Protein AF-A0AAV6Q6V3-F1 (afdb_monomer_lite)

Structure (mmCIF, N/CA/C/O backbone):
data_AF-A0AAV6Q6V3-F1
#
_entry.id   AF-A0AAV6Q6V3-F1
#
loop_
_atom_site.group_PDB
_atom_site.id
_atom_site.type_symbol
_atom_site.label_atom_id
_atom_site.label_alt_id
_atom_site.label_comp_id
_atom_site.label_asym_id
_atom_site.label_entity_id
_atom_site.label_seq_id
_atom_site.pdbx_PDB_ins_code
_atom_site.Cartn_x
_atom_site.Cartn_y
_atom_site.Cartn_z
_atom_site.occupancy
_atom_site.B_iso_or_equiv
_atom_site.auth_seq_id
_atom_site.auth_comp_id
_atom_site.auth_asym_id
_atom_site.auth_atom_id
_atom_site.pdbx_PDB_model_num
ATOM 1 N N . MET A 1 1 ? 15.486 7.461 -9.233 1.00 68.75 1 MET A N 1
ATOM 2 C CA . MET A 1 1 ? 14.212 6.735 -9.048 1.00 68.75 1 MET A CA 1
ATOM 3 C C . MET A 1 1 ? 13.181 7.738 -8.561 1.00 68.75 1 MET A C 1
ATOM 5 O O . MET A 1 1 ? 13.557 8.618 -7.793 1.00 68.75 1 MET A O 1
ATOM 9 N N . GLN A 1 2 ? 11.954 7.690 -9.081 1.00 90.69 2 GLN A N 1
ATOM 10 C CA . GLN A 1 2 ? 10.853 8.549 -8.628 1.00 90.69 2 GLN A CA 1
ATOM 11 C C . GLN A 1 2 ? 9.989 7.784 -7.625 1.00 90.69 2 GLN A C 1
ATOM 13 O O . GLN A 1 2 ? 9.925 6.559 -7.697 1.00 90.69 2 GLN A O 1
ATOM 18 N N . ILE A 1 3 ? 9.326 8.510 -6.724 1.00 96.38 3 ILE A N 1
ATOM 19 C CA . ILE A 1 3 ? 8.294 7.952 -5.847 1.00 96.38 3 ILE A CA 1
ATOM 20 C C . ILE A 1 3 ? 6.949 8.143 -6.543 1.00 96.38 3 ILE A C 1
ATOM 22 O O . ILE A 1 3 ? 6.584 9.265 -6.902 1.00 96.38 3 ILE A O 1
ATOM 26 N N . LEU A 1 4 ? 6.234 7.046 -6.772 1.00 97.31 4 LEU A N 1
ATOM 27 C CA . LEU A 1 4 ? 4.965 7.019 -7.492 1.00 97.31 4 LEU A CA 1
ATOM 28 C C . LEU A 1 4 ? 3.885 6.317 -6.670 1.00 97.31 4 LEU A C 1
ATOM 30 O O . LEU A 1 4 ? 4.168 5.512 -5.794 1.00 97.31 4 LEU A O 1
ATOM 34 N N . THR A 1 5 ? 2.623 6.566 -6.993 1.00 96.75 5 THR A N 1
ATOM 35 C CA . THR A 1 5 ? 1.510 5.826 -6.388 1.00 96.75 5 THR A CA 1
ATOM 36 C C . THR A 1 5 ? 1.180 4.604 -7.248 1.00 96.75 5 THR A C 1
ATOM 38 O O . THR A 1 5 ? 0.947 4.765 -8.454 1.00 96.75 5 THR A O 1
ATOM 41 N N . PRO A 1 6 ? 1.174 3.379 -6.687 1.00 95.75 6 PRO A N 1
ATOM 42 C CA . PRO A 1 6 ? 0.792 2.187 -7.435 1.00 95.75 6 PRO A CA 1
ATOM 43 C C . PRO A 1 6 ? -0.723 2.175 -7.679 1.00 95.75 6 PRO A C 1
ATOM 45 O O . PRO A 1 6 ? -1.478 2.932 -7.067 1.00 95.75 6 PRO A O 1
ATOM 48 N N . ARG A 1 7 ? -1.202 1.289 -8.558 1.00 95.12 7 ARG A N 1
ATOM 49 C CA . ARG A 1 7 ? -2.643 1.011 -8.629 1.00 95.12 7 ARG A CA 1
ATOM 50 C C . ARG A 1 7 ? -3.031 0.132 -7.450 1.00 95.12 7 ARG A C 1
ATOM 52 O O . ARG A 1 7 ? -2.417 -0.910 -7.226 1.00 95.12 7 ARG A O 1
ATOM 59 N N . VAL A 1 8 ? -4.055 0.557 -6.719 1.00 95.00 8 VAL A N 1
ATOM 60 C CA . VAL A 1 8 ? -4.559 -0.152 -5.545 1.00 95.00 8 VAL A CA 1
ATOM 61 C C . VAL A 1 8 ? -6.050 -0.390 -5.726 1.00 95.00 8 VAL A C 1
ATOM 63 O O . VAL A 1 8 ? -6.824 0.551 -5.892 1.00 95.00 8 VAL A O 1
ATOM 66 N N . TYR A 1 9 ? -6.444 -1.658 -5.706 1.00 94.44 9 TYR A N 1
ATOM 67 C CA . TYR A 1 9 ? -7.841 -2.076 -5.671 1.00 94.44 9 TYR A CA 1
ATOM 68 C C . TYR A 1 9 ? -8.228 -2.383 -4.233 1.00 94.44 9 TYR A C 1
ATOM 70 O O . TYR A 1 9 ? -7.414 -2.917 -3.479 1.00 94.44 9 TYR A O 1
ATOM 78 N N . TRP A 1 10 ? -9.470 -2.083 -3.866 1.00 93.94 10 TRP A N 1
ATOM 79 C CA . TRP A 1 10 ? -9.972 -2.350 -2.526 1.00 93.94 10 TRP A CA 1
ATOM 80 C C . TRP A 1 10 ? -11.349 -3.008 -2.559 1.00 93.94 10 TRP A C 1
ATOM 82 O O . TRP A 1 10 ? -12.129 -2.811 -3.494 1.00 93.94 10 TRP A O 1
ATOM 92 N N . ALA A 1 11 ? -11.633 -3.795 -1.527 1.00 93.38 11 ALA A N 1
ATOM 93 C CA . ALA A 1 11 ? -12.948 -4.351 -1.249 1.00 93.38 11 ALA A CA 1
ATOM 94 C C . ALA A 1 11 ? -13.121 -4.537 0.263 1.00 93.38 11 ALA A C 1
ATOM 96 O O . ALA A 1 11 ? -12.142 -4.727 0.984 1.00 93.38 11 ALA A O 1
ATOM 97 N N . GLN A 1 12 ? -14.365 -4.521 0.736 1.00 91.19 12 GLN A N 1
ATOM 98 C CA . GLN A 1 12 ? -14.700 -4.786 2.133 1.00 91.19 12 GLN A CA 1
ATOM 99 C C . GLN A 1 12 ? -15.755 -5.890 2.213 1.00 91.19 12 GLN A C 1
ATOM 101 O O . GLN A 1 12 ? -16.756 -5.852 1.493 1.00 91.19 12 GLN A O 1
ATOM 106 N N . ARG A 1 13 ? -15.537 -6.886 3.078 1.00 90.88 13 ARG A N 1
ATOM 107 C CA . ARG A 1 13 ? -16.478 -7.997 3.289 1.00 90.88 13 ARG A CA 1
ATOM 108 C C . ARG A 1 13 ? -16.293 -8.603 4.679 1.00 90.88 13 ARG A C 1
ATOM 110 O O . ARG A 1 13 ? -15.170 -8.733 5.133 1.00 90.88 13 ARG A O 1
ATOM 117 N N . HIS A 1 14 ? -17.392 -8.990 5.333 1.00 89.12 14 HIS A N 1
ATOM 118 C CA . HIS A 1 14 ? -17.398 -9.674 6.641 1.00 89.12 14 HIS A CA 1
ATOM 119 C C . HIS A 1 14 ? -16.529 -9.012 7.736 1.00 89.12 14 HIS A C 1
ATOM 121 O O . HIS A 1 14 ? -15.975 -9.705 8.579 1.00 89.12 14 HIS A O 1
ATOM 127 N N . GLY A 1 15 ? -16.419 -7.679 7.743 1.00 86.06 15 GLY A N 1
ATOM 128 C CA . GLY A 1 15 ? -15.605 -6.951 8.728 1.00 86.06 15 GLY A CA 1
ATOM 129 C C . GLY A 1 15 ? -14.116 -6.834 8.382 1.00 86.06 15 GLY A C 1
ATOM 130 O O . GLY A 1 15 ? -13.362 -6.273 9.166 1.00 86.06 15 GLY A O 1
ATOM 131 N N . GLU A 1 16 ? -13.699 -7.302 7.206 1.00 87.81 16 GLU A N 1
ATOM 132 C CA . GLU A 1 16 ? -12.318 -7.226 6.726 1.00 87.81 16 GLU A CA 1
ATOM 133 C C . GLU A 1 16 ? -12.202 -6.280 5.527 1.00 87.81 16 GLU A C 1
ATOM 135 O O . GLU A 1 16 ? -13.124 -6.167 4.708 1.00 87.81 16 GLU A O 1
ATOM 140 N N . ILE A 1 17 ? -11.047 -5.622 5.409 1.00 89.19 17 ILE A N 1
ATOM 141 C CA . ILE A 1 17 ? -10.680 -4.783 4.266 1.00 89.19 17 ILE A CA 1
ATOM 142 C C . ILE A 1 17 ? -9.542 -5.466 3.514 1.00 89.19 17 ILE A C 1
ATOM 144 O O . ILE A 1 17 ? -8.510 -5.800 4.088 1.00 89.19 17 ILE A O 1
ATOM 148 N N . TYR A 1 18 ? -9.726 -5.627 2.209 1.00 90.25 18 TYR A N 1
ATOM 149 C CA . TYR A 1 18 ? -8.761 -6.242 1.313 1.00 90.25 18 TYR A CA 1
ATOM 150 C C . TYR A 1 18 ? -8.185 -5.179 0.393 1.00 90.25 18 TYR A C 1
ATOM 152 O O . TYR A 1 18 ? -8.935 -4.497 -0.307 1.00 90.25 18 TYR A O 1
ATOM 160 N N . LEU A 1 19 ? -6.858 -5.068 0.362 1.00 92.19 19 LEU A N 1
ATOM 161 C CA . LEU A 1 19 ? -6.132 -4.207 -0.564 1.00 92.19 19 LEU A CA 1
ATOM 162 C C . LEU A 1 19 ? -5.293 -5.072 -1.501 1.00 92.19 19 LEU A C 1
ATOM 164 O O . LEU A 1 19 ? -4.504 -5.904 -1.056 1.00 92.19 19 LEU A O 1
ATOM 168 N N . ARG A 1 20 ? -5.438 -4.854 -2.808 1.00 91.88 20 ARG A N 1
ATOM 169 C CA . ARG A 1 20 ? -4.590 -5.463 -3.834 1.00 91.88 20 ARG A CA 1
ATOM 170 C C . ARG A 1 20 ? -3.772 -4.376 -4.508 1.00 91.88 20 ARG A C 1
ATOM 172 O O . ARG A 1 20 ? -4.317 -3.557 -5.246 1.00 91.88 20 ARG A O 1
ATOM 179 N N . VAL A 1 21 ? -2.465 -4.408 -4.279 1.00 93.19 21 VAL A N 1
ATOM 180 C CA . VAL A 1 21 ? -1.500 -3.509 -4.916 1.00 93.19 21 VAL A CA 1
ATOM 181 C C . VAL A 1 21 ? -0.974 -4.173 -6.187 1.00 93.19 21 VAL A C 1
ATOM 183 O O . VAL A 1 21 ? -0.422 -5.271 -6.132 1.00 93.19 21 VAL A O 1
ATOM 186 N N . GLU A 1 22 ? -1.151 -3.535 -7.343 1.00 92.75 22 GLU A N 1
ATOM 187 C CA . GLU A 1 22 ? -0.548 -4.009 -8.594 1.00 92.75 22 GLU A CA 1
ATOM 188 C C . GLU A 1 22 ? 0.909 -3.558 -8.691 1.00 92.75 22 GLU A C 1
ATOM 190 O O . GLU A 1 22 ? 1.208 -2.445 -9.134 1.00 92.75 22 GLU A O 1
ATOM 195 N N . LEU A 1 23 ? 1.813 -4.447 -8.283 1.00 93.31 23 LEU A N 1
ATOM 196 C CA . LEU A 1 23 ? 3.253 -4.254 -8.386 1.00 93.31 23 LEU A CA 1
ATOM 197 C C . LEU A 1 23 ? 3.941 -5.604 -8.634 1.00 93.31 23 LEU A C 1
ATOM 199 O O . LEU A 1 23 ? 3.801 -6.525 -7.831 1.00 93.31 23 LEU A O 1
ATOM 203 N N . SER A 1 24 ? 4.663 -5.733 -9.750 1.00 92.50 24 SER A N 1
ATOM 204 C CA . SER A 1 24 ? 5.451 -6.939 -10.057 1.00 92.50 24 SER A CA 1
ATOM 205 C C . SER A 1 24 ? 6.867 -6.816 -9.494 1.00 92.50 24 SER A C 1
ATOM 207 O O . SER A 1 24 ? 7.362 -5.704 -9.319 1.00 92.50 24 SER A O 1
ATOM 209 N N . ASP A 1 25 ? 7.509 -7.948 -9.196 1.00 91.00 25 ASP A N 1
ATOM 210 C CA . ASP A 1 25 ? 8.873 -8.010 -8.642 1.00 91.00 25 ASP A CA 1
ATOM 211 C C . ASP A 1 25 ? 9.089 -7.099 -7.422 1.00 91.00 25 ASP A C 1
ATOM 213 O O . ASP A 1 25 ? 10.132 -6.455 -7.279 1.00 91.00 25 ASP A O 1
ATOM 217 N N . ALA A 1 26 ? 8.079 -7.040 -6.546 1.00 92.38 26 ALA A N 1
ATOM 218 C CA . ALA A 1 26 ? 8.088 -6.189 -5.367 1.00 92.38 26 ALA A CA 1
ATOM 219 C C . ALA A 1 26 ? 9.223 -6.573 -4.398 1.00 92.38 26 ALA A C 1
ATOM 221 O O . ALA A 1 26 ? 9.359 -7.731 -3.996 1.00 92.38 26 ALA A O 1
ATOM 222 N N . LYS A 1 27 ? 10.024 -5.586 -4.000 1.00 93.25 27 LYS A N 1
ATOM 223 C CA . LYS A 1 27 ? 11.163 -5.694 -3.077 1.00 93.25 27 LYS A CA 1
ATOM 224 C C . LYS A 1 27 ? 11.081 -4.594 -2.029 1.00 93.25 27 LYS A C 1
ATOM 226 O O . LYS A 1 27 ? 10.410 -3.587 -2.242 1.00 93.25 27 LYS A O 1
ATOM 231 N N . ASN A 1 28 ? 11.814 -4.772 -0.929 1.00 94.62 28 ASN A N 1
ATOM 232 C CA . ASN A 1 28 ? 11.912 -3.781 0.148 1.00 94.62 28 ASN A CA 1
ATOM 233 C C . ASN A 1 28 ? 10.526 -3.313 0.620 1.00 94.62 28 ASN A C 1
ATOM 235 O O . ASN A 1 28 ? 10.262 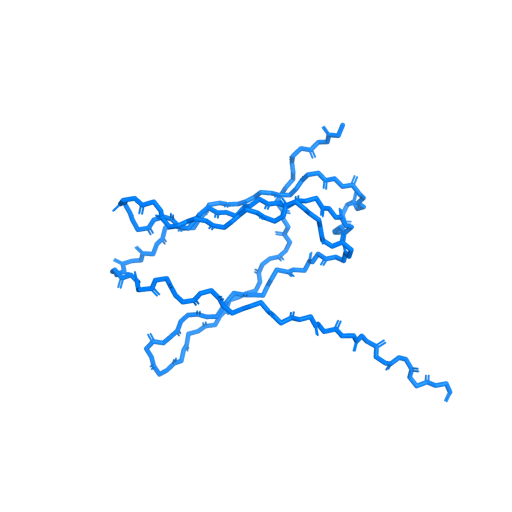-2.117 0.707 1.00 94.62 28 ASN A O 1
ATOM 239 N N . LEU A 1 29 ? 9.633 -4.284 0.832 1.00 93.31 29 LEU A N 1
ATOM 240 C CA . LEU A 1 29 ? 8.266 -4.038 1.255 1.00 93.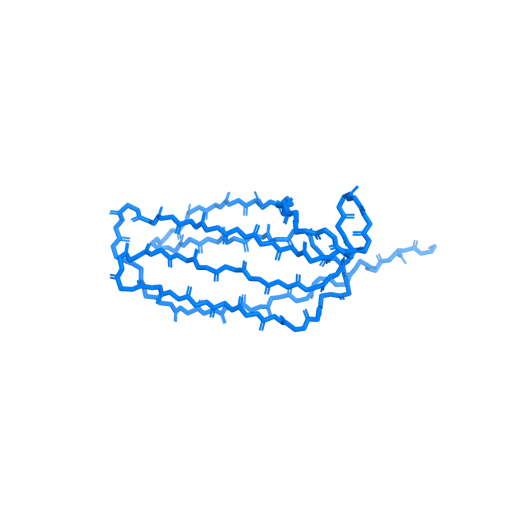31 29 LEU A CA 1
ATOM 241 C C . LEU A 1 29 ? 8.252 -3.551 2.705 1.00 93.31 29 LEU A C 1
ATOM 243 O O . LEU A 1 29 ? 8.731 -4.248 3.597 1.00 93.31 29 LEU A O 1
ATOM 247 N N . ASP A 1 30 ? 7.653 -2.390 2.914 1.00 94.44 30 ASP A N 1
ATOM 248 C CA . ASP A 1 30 ? 7.401 -1.794 4.217 1.00 94.44 30 ASP A CA 1
ATOM 249 C C . ASP A 1 30 ? 5.907 -1.473 4.320 1.00 94.44 30 ASP A C 1
ATOM 251 O O . ASP A 1 30 ? 5.353 -0.726 3.508 1.00 94.44 30 ASP A O 1
ATOM 255 N N . ILE A 1 31 ? 5.240 -2.110 5.280 1.00 92.56 31 ILE A N 1
ATOM 256 C CA . ILE A 1 31 ? 3.818 -1.926 5.557 1.00 92.56 31 ILE A CA 1
ATOM 257 C C . ILE A 1 31 ? 3.678 -1.685 7.054 1.00 92.56 31 ILE A C 1
ATOM 259 O O . ILE A 1 31 ? 4.010 -2.555 7.860 1.00 92.56 31 ILE A O 1
ATOM 263 N N . SER A 1 32 ? 3.143 -0.528 7.428 1.00 91.88 32 SER A N 1
ATOM 264 C CA . SER A 1 32 ? 2.916 -0.171 8.828 1.00 91.88 32 SER A CA 1
ATOM 265 C C . SER A 1 32 ? 1.560 0.496 9.023 1.00 91.88 32 SER A C 1
ATOM 267 O O . SER A 1 32 ? 1.097 1.263 8.181 1.00 91.88 32 SER A O 1
ATOM 269 N N . LEU A 1 33 ? 0.906 0.195 10.145 1.00 91.50 33 LEU A N 1
ATOM 270 C CA . LEU A 1 33 ? -0.282 0.913 10.596 1.00 91.50 33 LEU A CA 1
ATOM 271 C C . LEU A 1 33 ? 0.151 1.941 11.643 1.00 91.50 33 LEU A C 1
ATOM 273 O O . LEU A 1 33 ? 0.634 1.570 12.710 1.00 91.50 33 LEU A O 1
ATOM 277 N N . GLN A 1 34 ? 0.001 3.221 11.320 1.00 91.19 34 GLN A N 1
ATOM 278 C CA . GLN A 1 34 ? 0.346 4.329 12.210 1.00 91.19 34 GLN A CA 1
ATOM 279 C C . GLN A 1 34 ? -0.742 4.547 13.274 1.00 91.19 34 GLN A C 1
ATOM 281 O O . GLN A 1 34 ? -1.891 4.146 13.083 1.00 91.19 34 GLN A O 1
ATOM 286 N N . GLU A 1 35 ? -0.403 5.253 14.359 1.00 84.44 35 GLU A N 1
ATOM 287 C CA . GLU A 1 35 ? -1.286 5.510 15.517 1.00 84.44 35 GLU A CA 1
ATOM 288 C C . GLU A 1 35 ? -2.657 6.098 15.134 1.00 84.44 35 GLU A C 1
ATOM 290 O O . GLU A 1 35 ? -3.673 5.771 15.740 1.00 84.44 35 GLU A O 1
ATOM 295 N N . ASN A 1 36 ? -2.708 6.895 14.064 1.00 87.25 36 ASN A N 1
ATOM 296 C CA . ASN A 1 36 ? -3.929 7.536 13.571 1.00 87.25 36 ASN A CA 1
ATOM 297 C C . ASN A 1 36 ? -4.739 6.655 12.607 1.00 87.25 36 ASN A C 1
ATOM 299 O O . ASN A 1 36 ? -5.489 7.181 11.785 1.00 87.25 36 ASN A O 1
ATOM 303 N N . ASN A 1 37 ? -4.574 5.329 12.671 1.00 90.75 37 ASN A N 1
ATOM 304 C CA . ASN A 1 37 ? -5.274 4.375 11.809 1.00 90.75 37 ASN A CA 1
ATOM 305 C C . ASN A 1 37 ? -4.988 4.611 10.310 1.00 90.75 37 ASN A C 1
ATOM 307 O O . ASN A 1 37 ? -5.861 4.480 9.449 1.00 90.75 37 ASN A O 1
ATOM 311 N N . ILE A 1 38 ? -3.745 5.009 10.015 1.00 93.62 38 ILE A N 1
ATOM 312 C CA . ILE A 1 38 ? -3.251 5.271 8.662 1.00 93.62 38 ILE A CA 1
ATOM 313 C C . ILE A 1 38 ? -2.319 4.132 8.269 1.00 93.62 38 ILE A C 1
ATOM 315 O O . ILE A 1 38 ? -1.252 3.971 8.861 1.00 93.62 38 ILE A O 1
ATOM 319 N N . LEU A 1 39 ? -2.707 3.363 7.257 1.00 93.81 39 LEU A N 1
ATOM 320 C CA . LEU A 1 39 ? -1.826 2.403 6.610 1.00 93.81 39 LEU A CA 1
ATOM 321 C C . LEU A 1 39 ? -0.806 3.155 5.762 1.00 93.81 39 LEU A C 1
ATOM 323 O O . LEU A 1 39 ? -1.187 3.944 4.898 1.00 93.81 39 LEU A O 1
ATOM 327 N N . GLN A 1 40 ? 0.468 2.877 5.986 1.00 95.44 40 GLN A N 1
ATOM 328 C CA . GLN A 1 40 ? 1.569 3.289 5.133 1.00 95.44 40 GLN A CA 1
ATOM 329 C C . GLN A 1 40 ? 2.081 2.068 4.382 1.00 95.44 40 GLN A C 1
ATOM 331 O O . GLN A 1 40 ? 2.340 1.027 4.985 1.00 95.44 40 GLN A O 1
ATOM 336 N N . PHE A 1 41 ? 2.211 2.205 3.069 1.00 95.75 41 PHE A N 1
ATOM 337 C CA . PHE A 1 41 ? 2.792 1.197 2.194 1.00 95.75 41 PHE A CA 1
ATOM 338 C C . PHE A 1 41 ? 3.949 1.817 1.428 1.00 95.75 41 PHE A C 1
ATOM 340 O O . PHE A 1 41 ? 3.782 2.872 0.813 1.00 95.75 41 PHE A O 1
ATOM 347 N N . ARG A 1 42 ? 5.075 1.106 1.369 1.00 96.94 42 ARG A N 1
ATOM 348 C CA . ARG A 1 42 ? 6.196 1.420 0.490 1.00 96.94 42 ARG A CA 1
ATOM 349 C C . ARG A 1 42 ? 6.818 0.144 -0.069 1.00 96.94 42 ARG A C 1
ATOM 351 O O . ARG A 1 42 ? 6.979 -0.841 0.642 1.00 96.94 42 ARG A O 1
ATOM 358 N N . ALA A 1 43 ? 7.178 0.161 -1.345 1.00 96.25 43 ALA A N 1
ATOM 359 C CA . ALA A 1 43 ? 7.904 -0.930 -1.986 1.00 96.25 43 ALA A CA 1
ATOM 360 C C . ALA A 1 43 ? 8.662 -0.440 -3.223 1.00 96.25 43 ALA A C 1
ATOM 362 O O . ALA A 1 43 ? 8.354 0.604 -3.789 1.00 96.25 43 ALA A O 1
ATOM 363 N N . GLN A 1 44 ? 9.619 -1.235 -3.685 1.00 96.94 44 GLN A N 1
ATOM 364 C CA . GLN A 1 44 ? 10.237 -1.099 -5.003 1.00 96.94 44 GLN A CA 1
ATOM 365 C C . GLN A 1 44 ? 9.685 -2.166 -5.932 1.00 96.94 44 GLN A C 1
ATOM 367 O O . GLN A 1 44 ? 9.513 -3.298 -5.497 1.00 96.94 44 GLN A O 1
ATOM 372 N N . GLY A 1 45 ? 9.439 -1.853 -7.199 1.00 95.00 45 GLY A N 1
ATOM 373 C CA . GLY A 1 45 ? 9.011 -2.871 -8.160 1.00 95.00 45 GLY A CA 1
ATOM 374 C C . GLY A 1 45 ? 8.582 -2.295 -9.500 1.00 95.00 45 GLY A C 1
ATOM 375 O O . GLY A 1 45 ? 8.751 -1.104 -9.756 1.00 95.00 45 GLY A O 1
ATOM 376 N N . HIS A 1 46 ? 7.994 -3.147 -10.336 1.00 94.56 46 HIS A N 1
ATOM 377 C CA . HIS A 1 46 ? 7.509 -2.807 -11.667 1.00 94.56 46 HIS A CA 1
ATOM 378 C C . HIS A 1 46 ? 6.000 -2.545 -11.649 1.00 94.56 46 HIS A C 1
ATOM 380 O O . HIS A 1 46 ? 5.187 -3.473 -11.564 1.00 94.56 46 HIS A O 1
ATOM 386 N N . GLY A 1 47 ? 5.619 -1.269 -11.699 1.00 92.00 47 GLY A N 1
ATOM 387 C CA . GLY A 1 47 ? 4.219 -0.836 -11.757 1.00 92.00 47 GLY A CA 1
ATOM 388 C C . GLY A 1 47 ? 3.828 -0.314 -13.139 1.00 92.00 47 GLY A C 1
ATOM 389 O O . GLY A 1 47 ? 4.560 -0.458 -14.115 1.00 92.00 47 GLY A O 1
ATOM 390 N N . ALA A 1 48 ? 2.684 0.369 -13.232 1.00 90.50 48 ALA A N 1
ATOM 391 C CA . ALA A 1 48 ? 2.179 0.913 -14.502 1.00 90.50 48 ALA A CA 1
ATOM 392 C C . ALA A 1 48 ? 3.135 1.911 -15.190 1.00 90.50 48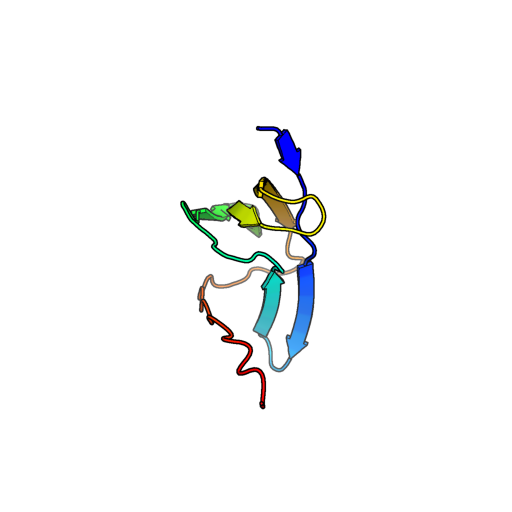 ALA A C 1
ATOM 394 O O . ALA A 1 48 ? 2.991 2.181 -16.380 1.00 90.50 48 ALA A O 1
ATOM 395 N N . LYS A 1 49 ? 4.090 2.475 -14.442 1.00 93.00 49 LYS A N 1
ATOM 396 C CA . LYS A 1 49 ? 5.123 3.394 -14.939 1.00 93.00 49 LYS A CA 1
ATOM 397 C C . LYS A 1 49 ? 6.528 2.771 -14.913 1.00 93.00 49 LYS A C 1
ATOM 399 O O . LYS A 1 49 ? 7.517 3.499 -14.908 1.00 93.00 49 LYS A O 1
ATOM 404 N N . GLY A 1 50 ? 6.620 1.441 -14.892 1.00 93.44 50 GLY A N 1
ATOM 405 C CA . GLY A 1 50 ? 7.879 0.700 -14.842 1.00 93.44 50 GLY A CA 1
ATOM 406 C C . GLY A 1 50 ? 8.518 0.670 -13.453 1.00 93.44 50 GLY A C 1
ATOM 407 O O . GLY A 1 50 ? 7.829 0.860 -12.442 1.00 93.44 50 GLY A O 1
ATOM 408 N N . ASP A 1 51 ? 9.831 0.436 -13.422 1.00 96.25 51 ASP A N 1
ATOM 409 C CA . ASP A 1 51 ? 10.613 0.223 -12.199 1.00 96.25 51 ASP A CA 1
ATOM 410 C C . ASP A 1 51 ? 10.823 1.527 -11.424 1.00 96.25 51 ASP A C 1
ATOM 412 O O . ASP A 1 51 ? 11.531 2.428 -11.877 1.00 96.25 51 ASP A O 1
ATOM 416 N N . ASN A 1 52 ? 10.194 1.637 -10.253 1.00 97.06 52 ASN A N 1
ATOM 417 C CA . ASN A 1 52 ? 10.257 2.821 -9.396 1.00 97.06 52 ASN A CA 1
ATOM 418 C C . ASN A 1 52 ? 10.075 2.453 -7.917 1.00 97.06 52 ASN A C 1
ATOM 420 O O . ASN A 1 52 ? 9.757 1.309 -7.575 1.00 97.06 52 ASN A O 1
ATOM 424 N N . ASP A 1 53 ? 10.238 3.455 -7.054 1.00 97.31 53 ASP A N 1
ATOM 425 C CA . ASP A 1 53 ? 9.733 3.397 -5.688 1.00 97.31 53 ASP A C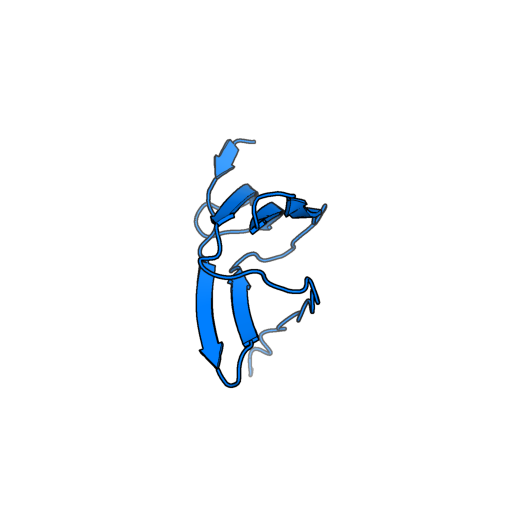A 1
ATOM 426 C C . ASP A 1 53 ? 8.225 3.697 -5.732 1.00 97.31 53 ASP A C 1
ATOM 428 O O . ASP A 1 53 ? 7.783 4.649 -6.383 1.00 97.31 53 ASP A O 1
ATOM 432 N N . TYR A 1 54 ? 7.428 2.889 -5.041 1.00 97.75 54 TYR A N 1
ATOM 433 C CA . TYR A 1 54 ? 5.981 3.026 -4.962 1.00 97.75 54 TYR A CA 1
ATOM 434 C C . TYR A 1 54 ? 5.531 3.211 -3.517 1.00 97.75 54 TYR A C 1
ATOM 436 O O . TYR A 1 54 ? 5.924 2.438 -2.646 1.00 97.75 54 TYR A O 1
ATOM 444 N N . GLU A 1 55 ? 4.689 4.213 -3.275 1.00 97.75 55 GLU A N 1
ATOM 445 C CA . GLU A 1 55 ? 4.217 4.589 -1.941 1.00 97.75 55 GLU A CA 1
ATOM 446 C C . GLU A 1 55 ? 2.751 5.043 -1.966 1.00 97.75 55 GLU A C 1
ATOM 448 O O . GLU A 1 55 ? 2.291 5.674 -2.927 1.00 97.75 55 GLU A O 1
ATOM 453 N N . PHE A 1 56 ? 2.012 4.723 -0.903 1.00 97.00 56 PHE A N 1
ATOM 454 C CA . PHE A 1 56 ? 0.723 5.347 -0.608 1.00 97.00 56 PHE A CA 1
ATOM 455 C C . PHE A 1 56 ? 0.415 5.330 0.893 1.00 97.00 56 PHE A C 1
ATOM 457 O O . PHE A 1 56 ? 0.880 4.460 1.632 1.00 97.00 56 PHE A O 1
ATOM 464 N N . SER A 1 57 ? -0.448 6.258 1.308 1.00 96.12 57 SER A N 1
ATOM 465 C CA . SER A 1 57 ? -1.057 6.279 2.637 1.00 96.12 57 SER A CA 1
ATOM 466 C C . SER A 1 57 ? -2.573 6.133 2.523 1.00 96.12 57 SER A C 1
ATOM 468 O O . SER A 1 57 ? -3.187 6.747 1.648 1.00 96.12 57 SER A O 1
ATOM 470 N N . LEU A 1 58 ? -3.193 5.362 3.415 1.00 94.88 58 LEU A N 1
ATOM 471 C CA . LEU A 1 58 ? -4.645 5.184 3.466 1.00 94.88 58 LEU A CA 1
ATOM 472 C C . LEU A 1 58 ? -5.145 5.309 4.906 1.00 94.88 58 LEU A C 1
ATOM 474 O O . LEU A 1 58 ? -4.797 4.493 5.752 1.00 94.88 58 LEU A O 1
ATOM 478 N N . ALA A 1 59 ? -5.974 6.316 5.178 1.00 94.00 59 ALA A N 1
ATOM 479 C CA . ALA A 1 59 ? -6.652 6.459 6.464 1.00 94.00 59 ALA A CA 1
ATOM 480 C C . ALA A 1 59 ? -7.932 5.614 6.484 1.00 94.00 59 ALA A C 1
ATOM 482 O O . ALA A 1 59 ? -8.777 5.753 5.596 1.00 94.00 59 ALA A O 1
ATOM 483 N N . PHE A 1 60 ? -8.090 4.760 7.493 1.00 91.69 60 PHE A N 1
ATOM 484 C CA . PHE A 1 60 ? -9.325 4.004 7.688 1.00 91.69 60 PHE A CA 1
ATOM 485 C C . PHE A 1 60 ? -10.312 4.784 8.560 1.00 91.69 60 PHE A C 1
ATOM 487 O O . PHE A 1 60 ? -9.926 5.437 9.531 1.00 91.69 60 PHE A O 1
ATOM 494 N N . LEU A 1 61 ? -11.600 4.681 8.222 1.00 91.00 61 LEU A N 1
ATOM 495 C CA . LEU A 1 61 ? -12.686 5.340 8.953 1.00 91.00 61 LEU A CA 1
ATOM 496 C C . LEU A 1 61 ? -12.832 4.812 10.389 1.00 91.00 61 LEU A C 1
ATOM 498 O O . LEU A 1 61 ? -13.049 5.588 11.313 1.00 91.00 61 LEU A O 1
ATOM 502 N N . GLU A 1 62 ? -12.705 3.497 10.561 1.00 89.56 62 GLU A N 1
ATOM 503 C CA . GLU A 1 62 ? -12.819 2.799 11.844 1.00 89.56 62 GLU A CA 1
ATOM 504 C C . GLU A 1 62 ? -11.515 2.060 12.164 1.00 89.56 62 GLU A C 1
ATOM 506 O O . GLU A 1 62 ? -10.837 1.630 11.222 1.00 89.56 62 GLU A O 1
ATOM 511 N N . PRO A 1 63 ? -11.142 1.899 13.451 1.00 87.38 63 PRO A N 1
ATOM 512 C CA . PRO A 1 63 ? -9.919 1.206 13.850 1.00 87.38 63 PRO A CA 1
ATOM 513 C C . PRO A 1 63 ? -9.806 -0.181 13.213 1.00 87.38 63 PRO A C 1
ATOM 515 O O . PRO A 1 63 ? -10.681 -1.026 13.405 1.00 87.38 63 PRO A O 1
ATOM 518 N N . VAL A 1 64 ? -8.711 -0.434 12.495 1.00 86.38 64 VAL A N 1
ATOM 519 C CA . VAL A 1 64 ? -8.419 -1.762 11.943 1.00 86.38 64 VAL A CA 1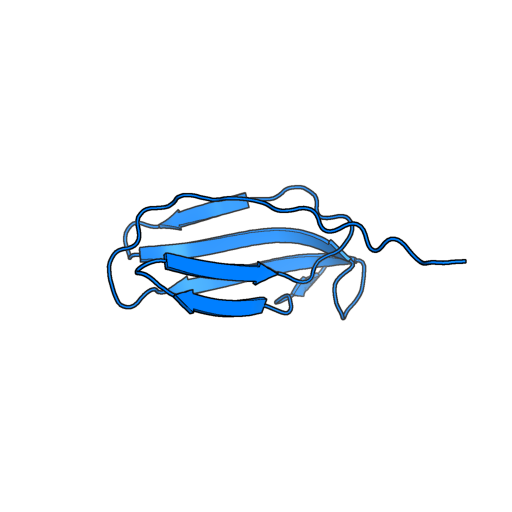
ATOM 520 C C . VAL A 1 64 ? -7.383 -2.481 12.798 1.00 86.38 64 VAL A C 1
ATOM 522 O O . VAL A 1 64 ? -6.476 -1.869 13.361 1.00 86.38 64 VAL A O 1
ATOM 525 N N . ARG A 1 65 ? -7.494 -3.808 12.886 1.00 81.69 65 ARG A N 1
ATOM 526 C CA . ARG A 1 65 ? -6.414 -4.643 13.418 1.00 81.69 65 ARG A CA 1
ATOM 527 C C . ARG A 1 65 ? -5.502 -5.036 12.256 1.00 81.69 65 ARG A C 1
ATOM 529 O O . ARG A 1 65 ? -6.006 -5.596 11.284 1.00 81.69 65 ARG A O 1
ATOM 536 N N . PRO A 1 66 ? -4.196 -4.736 12.314 1.00 70.50 66 PRO A N 1
ATOM 537 C CA . PRO A 1 66 ? -3.296 -5.057 11.222 1.00 70.50 66 PRO A CA 1
ATOM 538 C C . PRO A 1 66 ? -2.986 -6.557 11.225 1.00 70.50 66 PRO A C 1
ATOM 540 O O . PRO A 1 66 ? -2.094 -7.019 11.930 1.00 70.50 66 PRO A O 1
ATOM 543 N N . GLU A 1 67 ? -3.707 -7.311 10.403 1.00 75.12 67 GLU A N 1
ATOM 544 C CA . GLU A 1 67 ? -3.294 -8.639 9.952 1.00 75.12 67 GLU A CA 1
ATOM 545 C C . GLU A 1 67 ? -2.906 -8.524 8.476 1.00 75.12 67 GLU A C 1
ATOM 547 O O . GLU A 1 67 ? -3.750 -8.447 7.585 1.00 75.12 67 GLU A O 1
ATOM 552 N N . VAL A 1 68 ? -1.602 -8.417 8.212 1.00 68.81 68 VAL A N 1
ATOM 553 C CA . VAL A 1 68 ? -1.086 -8.246 6.849 1.00 68.81 68 VAL A CA 1
ATOM 554 C C . VAL A 1 68 ? -0.846 -9.623 6.237 1.00 68.81 68 VAL A C 1
ATOM 556 O O . VAL A 1 68 ? 0.130 -10.298 6.559 1.00 68.81 68 VAL A O 1
ATOM 559 N N . LEU A 1 69 ? -1.733 -10.029 5.328 1.00 70.31 69 LEU A N 1
ATOM 560 C CA . LEU A 1 69 ? -1.560 -11.217 4.493 1.00 70.31 69 LEU A CA 1
ATOM 561 C C . LEU A 1 69 ? -1.095 -10.798 3.097 1.00 70.31 69 LEU A C 1
ATOM 563 O O . LEU A 1 69 ? -1.801 -10.093 2.376 1.00 70.31 69 LEU A O 1
ATOM 567 N N . ILE A 1 70 ? 0.100 -11.242 2.707 1.00 71.12 70 ILE A N 1
ATOM 568 C CA . ILE A 1 70 ? 0.668 -10.975 1.382 1.00 71.12 70 ILE A CA 1
ATOM 569 C C . ILE A 1 70 ? 0.457 -12.209 0.512 1.00 71.12 70 ILE A C 1
ATOM 571 O O . ILE A 1 70 ? 0.995 -13.280 0.793 1.00 71.12 70 ILE A O 1
ATOM 575 N N . PHE A 1 71 ? -0.301 -12.048 -0.570 1.00 72.50 71 PHE A N 1
ATOM 576 C CA . PHE A 1 71 ? -0.504 -13.092 -1.568 1.00 72.50 71 PHE A CA 1
ATOM 577 C C . PHE A 1 71 ? 0.293 -12.769 -2.829 1.00 72.50 71 PHE A C 1
ATOM 579 O O . PHE A 1 71 ? 0.075 -11.738 -3.466 1.00 72.50 71 PHE A O 1
ATOM 586 N N . TYR A 1 72 ? 1.181 -13.677 -3.227 1.00 70.31 72 TYR A N 1
ATOM 587 C CA . TYR A 1 72 ? 1.842 -13.613 -4.525 1.00 70.31 72 TYR A CA 1
ATOM 588 C C . TYR A 1 72 ? 0.966 -14.324 -5.556 1.00 70.31 72 TYR A C 1
ATOM 590 O O . TYR A 1 72 ? 0.760 -15.533 -5.471 1.00 70.31 72 TYR A O 1
ATOM 598 N N . SER A 1 73 ? 0.435 -13.590 -6.536 1.00 65.75 73 SER A N 1
ATOM 599 C CA . SER A 1 73 ? -0.242 -14.213 -7.675 1.00 65.75 73 SER A CA 1
ATOM 600 C C . SER A 1 73 ? 0.761 -14.459 -8.798 1.00 65.75 73 SER A C 1
ATOM 602 O O . SER A 1 73 ? 1.230 -13.509 -9.425 1.00 65.75 73 SER A O 1
ATOM 604 N N . SER A 1 74 ? 1.060 -15.721 -9.095 1.00 58.12 74 SER A N 1
ATOM 605 C CA . SER A 1 74 ? 1.731 -16.087 -10.343 1.00 58.12 74 SER A CA 1
ATOM 606 C C . SER A 1 74 ? 0.689 -16.160 -11.458 1.00 58.12 74 SER A C 1
ATOM 608 O O . SER A 1 74 ? -0.256 -16.944 -11.376 1.00 58.12 74 SER A O 1
ATOM 610 N N . ILE A 1 75 ? 0.847 -15.361 -12.516 1.00 57.53 75 ILE A N 1
ATOM 611 C CA . ILE A 1 75 ? 0.070 -15.564 -13.742 1.00 57.53 75 ILE A CA 1
ATOM 612 C C . ILE A 1 75 ? 0.663 -16.794 -14.431 1.00 57.53 75 ILE A C 1
ATOM 614 O O . ILE A 1 75 ? 1.702 -16.701 -15.084 1.00 57.53 75 ILE A O 1
ATOM 618 N N . ILE A 1 76 ? 0.022 -17.954 -14.284 1.00 51.81 76 ILE A N 1
ATOM 619 C CA . ILE A 1 76 ? 0.319 -19.101 -15.144 1.00 51.81 76 ILE A CA 1
ATOM 620 C C . ILE A 1 76 ? -0.223 -18.739 -16.529 1.00 51.81 76 ILE A C 1
ATOM 622 O O . ILE A 1 76 ? -1.432 -18.758 -16.755 1.00 51.81 76 ILE A O 1
ATOM 626 N N . LYS A 1 77 ? 0.659 -18.347 -17.454 1.00 49.97 77 LYS A N 1
ATOM 627 C CA . LYS A 1 77 ? 0.289 -18.276 -18.870 1.00 49.97 77 LYS A CA 1
ATOM 628 C C . LYS A 1 77 ? 0.095 -19.711 -19.355 1.00 49.97 77 LYS A C 1
ATOM 630 O O . LYS A 1 77 ? 1.055 -20.475 -19.388 1.00 49.97 77 LYS A O 1
ATOM 635 N N . ALA A 1 78 ? -1.139 -20.074 -19.696 1.00 49.62 78 ALA A N 1
ATOM 636 C CA . ALA A 1 78 ? -1.382 -21.257 -20.509 1.00 49.62 78 ALA A CA 1
ATOM 637 C C . ALA A 1 78 ? -0.672 -21.059 -21.861 1.00 49.62 78 ALA A C 1
ATOM 639 O O . ALA A 1 78 ? -0.739 -19.966 -22.432 1.00 49.62 78 ALA A O 1
ATOM 640 N N . SER A 1 79 ? 0.061 -22.086 -22.294 1.00 64.75 79 SER A N 1
ATOM 641 C CA . SER A 1 79 ? 0.700 -22.160 -23.617 1.00 64.75 79 SER A CA 1
ATOM 642 C C . SER A 1 79 ? -0.225 -22.843 -24.610 1.00 64.75 79 SER A C 1
ATOM 644 O O . SER A 1 79 ? -1.083 -23.630 -24.146 1.00 64.75 79 SER A O 1
#

InterPro domains:
  IPR007052 CS domain [PS51203] (3-79)

Secondary structure (DSSP, 8-state):
--EEPPEEEEEEETTEEEEEEE-EEEEEEEEEEETTTEEEEEEEEEETTEEEEEEEEEE-SSPPP--------------

Foldseek 3Di:
DDEEAFDWDWDDDPNDIDIDTPFPPWDPWDWDQDPQRKIKTWTFGQGPVGTDIYIDIDHDPDRDDDDDDDDDDDPPDDD

Radius of gyration: 13.75 Å; chains: 1; bounding box: 32×31×39 Å

Sequence (79 aa):
MQILTPRVYWAQRHGEIYLRVELSDAKNLDISLQENNILQFRAQGHGAKGDNDYEFSLAFLEPVRPEVLIFYSSIIKAS

pLDDT: mean 87.41, std 12.14, range [49.62, 97.75]

Organism: Solea senegal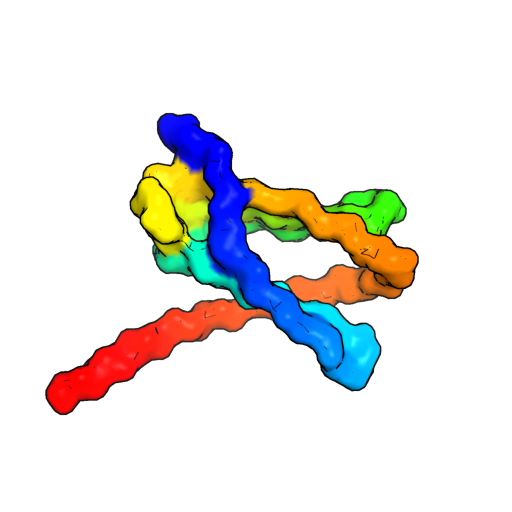ensis (NCBI:txid28829)